Protein AF-A0A6L8INK4-F1 (afdb_monomer)

Mean predicted aligned error: 7.01 Å

Structure (mmCIF, N/CA/C/O backbone):
data_AF-A0A6L8INK4-F1
#
_entry.id   AF-A0A6L8INK4-F1
#
loop_
_atom_site.group_PDB
_atom_site.id
_atom_site.type_symbol
_atom_site.label_atom_id
_atom_site.label_alt_id
_atom_site.label_comp_id
_atom_site.label_asym_id
_atom_site.label_entity_id
_atom_site.label_seq_id
_atom_site.pdbx_PDB_ins_code
_atom_site.Cartn_x
_atom_site.Cartn_y
_atom_site.Cartn_z
_atom_site.occupancy
_atom_site.B_iso_or_equiv
_atom_site.auth_seq_id
_atom_site.auth_comp_id
_atom_site.auth_asym_id
_atom_site.auth_atom_id
_atom_site.pdbx_PDB_model_num
ATOM 1 N N . MET A 1 1 ? -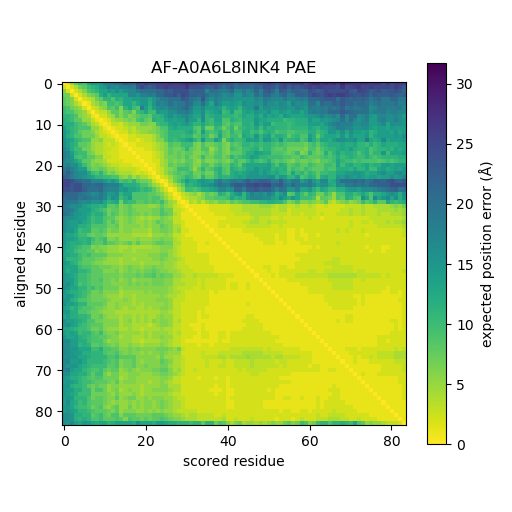18.448 -13.086 16.393 1.00 43.28 1 MET A N 1
ATOM 2 C CA . MET A 1 1 ? -17.747 -11.864 15.939 1.00 43.28 1 MET A CA 1
ATOM 3 C C . MET A 1 1 ? -16.213 -11.902 16.144 1.00 43.28 1 MET A C 1
ATOM 5 O O . MET A 1 1 ? -15.608 -10.849 16.239 1.00 43.28 1 MET A O 1
ATOM 9 N N . HIS A 1 2 ? -15.527 -13.062 16.118 1.00 44.25 2 HIS A N 1
ATOM 10 C CA . HIS A 1 2 ? -14.083 -13.125 16.461 1.00 44.25 2 HIS A CA 1
ATOM 11 C C . HIS A 1 2 ? -13.101 -13.377 15.300 1.00 44.25 2 HIS A C 1
ATOM 13 O O . HIS A 1 2 ? -11.912 -13.119 15.450 1.00 44.25 2 HIS A O 1
ATOM 19 N N . ARG A 1 3 ? -13.557 -13.810 14.114 1.00 45.62 3 ARG A N 1
ATOM 20 C CA . ARG A 1 3 ? -12.643 -14.131 12.991 1.00 45.62 3 ARG A CA 1
ATOM 21 C C . ARG A 1 3 ? -11.999 -12.915 12.323 1.00 45.62 3 ARG A C 1
ATOM 23 O O . ARG A 1 3 ? -10.962 -13.049 11.682 1.00 45.62 3 ARG A O 1
ATOM 30 N N . SER A 1 4 ? -12.613 -11.744 12.442 1.00 48.50 4 SER A N 1
ATOM 31 C CA . SER A 1 4 ? -12.151 -10.539 11.752 1.00 48.50 4 SER A CA 1
ATOM 32 C C . SER A 1 4 ? -11.124 -9.753 12.568 1.00 48.50 4 SER A C 1
ATOM 34 O O . SER A 1 4 ? -10.399 -8.960 11.991 1.00 48.50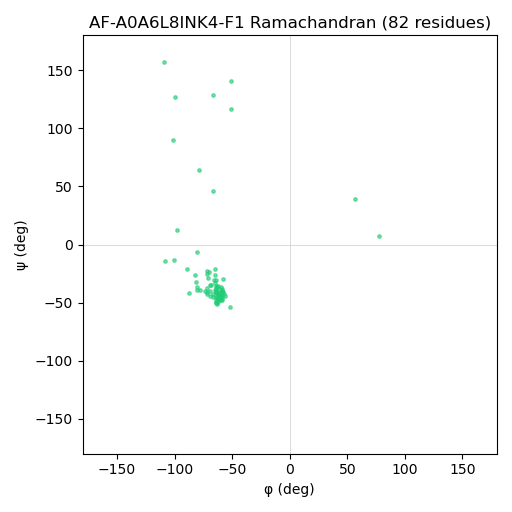 4 SER A O 1
ATOM 36 N N . ALA A 1 5 ? -11.061 -9.937 13.890 1.00 50.78 5 ALA A N 1
ATOM 37 C CA . ALA A 1 5 ? -10.098 -9.240 14.746 1.00 50.78 5 ALA A CA 1
ATOM 38 C C . ALA A 1 5 ? -8.760 -9.996 14.837 1.00 50.78 5 ALA A C 1
ATOM 40 O O . ALA A 1 5 ? -7.713 -9.375 14.705 1.00 50.78 5 ALA A O 1
ATOM 41 N N . GLY A 1 6 ? -8.790 -11.333 14.958 1.00 51.88 6 GLY A N 1
ATOM 42 C CA . GLY A 1 6 ? -7.569 -12.156 15.014 1.00 51.88 6 GLY A CA 1
ATOM 43 C C . GLY A 1 6 ? -6.715 -12.045 13.747 1.00 51.88 6 GLY A C 1
ATOM 44 O O . GLY A 1 6 ? -5.536 -11.724 13.823 1.00 51.88 6 GLY A O 1
ATOM 45 N N . ARG A 1 7 ? -7.351 -12.133 12.568 1.00 52.38 7 ARG A N 1
ATOM 46 C CA . ARG A 1 7 ? -6.664 -11.977 11.274 1.00 52.38 7 ARG A CA 1
ATOM 47 C C . ARG A 1 7 ? -6.081 -10.584 11.035 1.00 52.38 7 ARG A C 1
ATOM 49 O O . ARG A 1 7 ? -5.204 -10.451 10.199 1.00 52.38 7 ARG A O 1
ATOM 56 N N . ARG A 1 8 ? -6.563 -9.547 11.730 1.00 54.25 8 ARG A N 1
ATOM 57 C CA . ARG A 1 8 ? -6.055 -8.170 11.582 1.00 54.25 8 ARG A CA 1
ATOM 58 C C . ARG A 1 8 ? -4.771 -7.939 12.369 1.00 54.25 8 ARG A C 1
ATOM 60 O O . ARG A 1 8 ? -3.896 -7.230 11.887 1.00 54.25 8 ARG A O 1
ATOM 67 N N . ALA A 1 9 ? -4.657 -8.545 13.551 1.00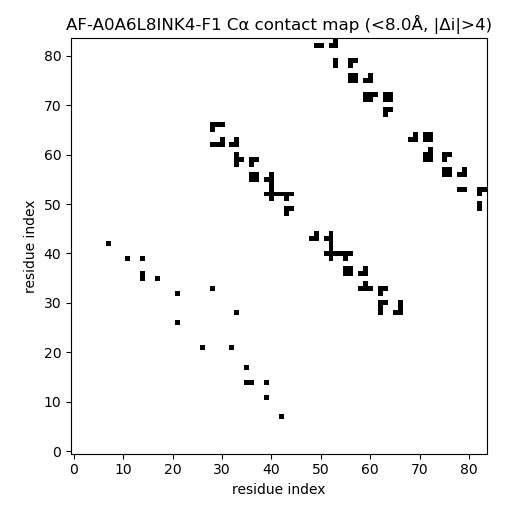 57.44 9 ALA A N 1
ATOM 68 C CA . ALA A 1 9 ? -3.454 -8.455 14.372 1.00 57.44 9 ALA A CA 1
ATOM 69 C C . ALA A 1 9 ? -2.291 -9.257 13.765 1.00 57.44 9 ALA A C 1
ATOM 71 O O . ALA A 1 9 ? -1.181 -8.741 13.692 1.00 57.44 9 ALA A O 1
ATOM 72 N N . GLU A 1 10 ? -2.561 -10.468 13.262 1.00 57.59 10 GLU A N 1
ATOM 73 C CA . GLU A 1 10 ? -1.562 -11.261 12.526 1.00 57.59 10 GLU A CA 1
ATOM 74 C C . GLU A 1 10 ? -1.128 -10.567 11.232 1.00 57.59 10 GLU A C 1
ATOM 76 O O . GLU A 1 10 ? 0.063 -10.493 10.948 1.00 57.59 10 GLU A O 1
ATOM 81 N N . ALA A 1 11 ? -2.073 -9.979 10.490 1.00 60.81 11 ALA A N 1
ATOM 82 C CA . ALA A 1 11 ? -1.748 -9.265 9.264 1.00 60.81 11 ALA A CA 1
ATOM 83 C C . ALA A 1 11 ? -0.810 -8.078 9.536 1.00 60.81 11 ALA A C 1
ATOM 85 O O . ALA A 1 11 ? 0.198 -7.945 8.855 1.00 60.81 11 ALA A O 1
ATOM 86 N N . LYS A 1 12 ? -1.060 -7.284 10.590 1.00 64.44 12 LYS A N 1
ATOM 87 C CA . LYS A 1 12 ? -0.180 -6.166 10.970 1.00 64.44 12 LYS A CA 1
ATOM 88 C C . LYS A 1 12 ? 1.273 -6.606 11.206 1.00 64.44 12 LYS A C 1
ATOM 90 O O . LYS A 1 12 ? 2.175 -5.951 10.701 1.00 64.44 12 LYS A O 1
ATOM 95 N N . GLY A 1 13 ? 1.490 -7.718 11.916 1.00 65.31 13 GLY A N 1
ATOM 96 C CA . GLY A 1 13 ? 2.836 -8.248 12.171 1.00 65.31 13 GLY A CA 1
ATOM 97 C C . GLY A 1 13 ? 3.555 -8.697 10.896 1.00 65.31 13 GLY A C 1
ATOM 98 O O . GLY A 1 13 ? 4.701 -8.320 10.676 1.00 65.31 13 GLY A O 1
ATOM 99 N N . CYS A 1 14 ? 2.861 -9.423 10.013 1.00 61.53 14 CYS A N 1
ATOM 100 C CA . CYS A 1 14 ? 3.419 -9.820 8.718 1.00 61.53 14 CYS A CA 1
ATOM 101 C C . CYS A 1 14 ? 3.723 -8.616 7.808 1.00 61.53 14 CYS A C 1
ATOM 103 O O . CYS A 1 14 ? 4.651 -8.677 7.005 1.00 61.53 14 CYS A O 1
ATOM 105 N N . TYR A 1 15 ? 2.963 -7.524 7.923 1.00 64.75 15 TYR A N 1
ATOM 106 C CA . TYR A 1 15 ? 3.169 -6.320 7.116 1.00 64.75 15 TYR A CA 1
ATOM 107 C C . TYR A 1 15 ? 4.337 -5.458 7.600 1.00 64.75 15 TYR A C 1
ATOM 109 O O . TYR A 1 15 ? 5.088 -4.969 6.761 1.00 64.75 15 TYR A O 1
ATOM 117 N N . ASP A 1 16 ? 4.531 -5.306 8.915 1.00 68.44 16 ASP A N 1
ATOM 118 C CA . ASP A 1 16 ? 5.703 -4.602 9.458 1.00 68.44 16 ASP A CA 1
ATOM 119 C C . ASP A 1 16 ? 7.002 -5.351 9.105 1.00 68.44 16 ASP A C 1
ATOM 121 O O . ASP A 1 16 ? 8.020 -4.730 8.796 1.00 68.44 16 ASP A O 1
ATOM 125 N N . GLU A 1 17 ? 6.970 -6.689 9.085 1.00 67.50 17 GLU A N 1
ATOM 126 C CA . GLU A 1 17 ? 8.083 -7.502 8.581 1.00 67.50 17 GLU A CA 1
ATOM 127 C C . GLU A 1 17 ? 8.296 -7.323 7.074 1.00 67.50 17 GLU A C 1
ATOM 129 O O . GLU A 1 17 ? 9.433 -7.124 6.655 1.00 67.50 17 GLU A O 1
ATOM 134 N N . ALA A 1 18 ? 7.233 -7.331 6.262 1.00 65.12 18 ALA A N 1
ATOM 135 C CA . ALA A 1 18 ? 7.344 -7.121 4.818 1.00 65.12 18 ALA A CA 1
ATOM 136 C C . ALA A 1 18 ? 7.925 -5.736 4.484 1.00 65.12 18 ALA A C 1
ATOM 138 O O . ALA A 1 18 ? 8.882 -5.653 3.722 1.00 65.12 18 ALA A O 1
ATOM 139 N N . LEU A 1 19 ? 7.426 -4.663 5.110 1.00 68.44 19 LEU A N 1
ATOM 140 C CA . LEU A 1 19 ? 7.948 -3.302 4.933 1.00 68.44 19 LEU A CA 1
ATOM 141 C C . LEU A 1 19 ? 9.401 -3.170 5.394 1.00 68.44 19 LEU A C 1
ATOM 143 O O . LEU A 1 19 ? 10.208 -2.550 4.706 1.00 68.44 19 LEU A O 1
ATOM 147 N N . ASN A 1 20 ? 9.765 -3.783 6.524 1.00 74.25 20 ASN A N 1
ATOM 148 C CA . ASN A 1 20 ? 11.160 -3.800 6.959 1.00 74.25 20 ASN A CA 1
ATOM 149 C C . ASN A 1 20 ? 12.053 -4.567 5.981 1.00 74.25 20 ASN A C 1
ATOM 151 O O . ASN A 1 20 ? 13.152 -4.101 5.697 1.00 74.25 20 ASN A O 1
ATOM 155 N N . LEU A 1 21 ? 11.593 -5.694 5.430 1.00 64.94 21 LEU A N 1
ATOM 156 C CA . LEU A 1 21 ? 12.332 -6.430 4.403 1.00 64.94 21 LEU A CA 1
ATOM 157 C C . LEU A 1 21 ? 12.512 -5.573 3.142 1.00 64.94 21 LEU A C 1
ATOM 159 O O . LEU A 1 21 ? 13.642 -5.431 2.679 1.00 64.94 21 LEU A O 1
ATOM 163 N N . TYR A 1 22 ? 11.449 -4.914 2.671 1.00 66.81 22 TYR A N 1
ATOM 164 C CA . TYR A 1 22 ? 11.483 -4.020 1.509 1.00 66.81 22 TYR A CA 1
ATOM 165 C C . TYR A 1 22 ? 12.352 -2.773 1.702 1.00 66.81 22 TYR A C 1
ATOM 167 O O . TYR A 1 22 ? 12.964 -2.314 0.747 1.00 66.81 22 TYR A O 1
ATOM 175 N N . HIS A 1 23 ? 12.433 -2.221 2.914 1.00 63.81 23 HIS A N 1
ATOM 176 C CA . HIS A 1 23 ? 13.314 -1.086 3.210 1.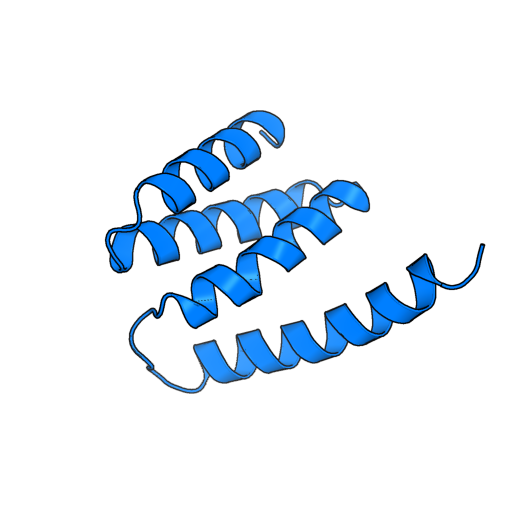00 63.81 23 HIS A CA 1
ATOM 177 C C . HIS A 1 23 ? 14.763 -1.504 3.497 1.00 63.81 23 HIS A C 1
ATOM 179 O O . HIS A 1 23 ? 15.679 -0.700 3.317 1.00 63.81 23 HIS A O 1
ATOM 185 N N . SER A 1 24 ? 14.984 -2.731 3.978 1.00 65.56 24 SER A N 1
ATOM 186 C CA . SER A 1 24 ? 16.315 -3.235 4.345 1.00 65.56 24 SER A CA 1
ATOM 187 C C . SER A 1 24 ? 17.123 -3.726 3.148 1.00 65.56 24 SER A C 1
ATOM 189 O O . SER A 1 24 ? 18.346 -3.573 3.125 1.00 65.56 24 SER A O 1
ATOM 191 N N . GLU A 1 25 ? 16.454 -4.272 2.137 1.00 55.34 25 GLU A N 1
ATOM 192 C CA . GLU A 1 25 ? 17.075 -4.602 0.869 1.00 55.34 25 GLU A CA 1
ATOM 193 C C . GLU A 1 25 ? 16.746 -3.488 -0.112 1.00 55.34 25 GLU A C 1
ATOM 195 O O . GLU A 1 25 ? 15.585 -3.168 -0.324 1.00 55.34 25 GLU A O 1
ATOM 200 N N . ALA A 1 26 ? 17.757 -2.910 -0.758 1.00 53.53 26 ALA A N 1
ATOM 201 C CA . ALA A 1 26 ? 17.593 -2.045 -1.925 1.00 53.53 26 ALA A CA 1
ATOM 202 C C . ALA A 1 26 ? 17.059 -2.843 -3.140 1.00 53.53 26 ALA A C 1
ATOM 204 O O . ALA A 1 26 ? 17.606 -2.776 -4.242 1.00 53.53 26 ALA A O 1
ATOM 205 N N . ALA A 1 27 ? 16.039 -3.672 -2.919 1.00 57.12 27 ALA A N 1
ATOM 206 C CA . ALA A 1 27 ? 15.314 -4.399 -3.928 1.00 57.12 27 ALA A CA 1
ATOM 207 C C . ALA A 1 27 ? 14.576 -3.363 -4.768 1.00 57.12 27 ALA A C 1
ATOM 209 O O . ALA A 1 27 ? 13.903 -2.473 -4.246 1.00 57.12 27 ALA A O 1
ATOM 210 N N . ALA A 1 28 ? 14.752 -3.452 -6.083 1.00 65.81 28 ALA A N 1
ATOM 211 C CA . ALA A 1 28 ? 14.009 -2.613 -7.004 1.00 65.81 28 ALA A CA 1
ATOM 212 C C . ALA A 1 28 ? 12.510 -2.705 -6.666 1.00 65.81 28 ALA A C 1
ATOM 214 O O . ALA A 1 28 ? 12.048 -3.799 -6.337 1.00 65.81 28 ALA A O 1
ATOM 215 N N . PRO A 1 29 ? 11.754 -1.599 -6.734 1.00 67.25 29 PRO A N 1
ATOM 216 C CA . PRO A 1 29 ? 10.313 -1.634 -6.517 1.00 67.25 29 PRO A CA 1
ATOM 217 C C . PRO A 1 29 ? 9.689 -2.723 -7.395 1.00 67.25 29 PRO A C 1
ATOM 219 O O . PRO A 1 29 ? 9.800 -2.691 -8.621 1.00 67.25 29 PRO A O 1
ATOM 222 N N . THR A 1 30 ? 9.093 -3.729 -6.752 1.00 80.69 30 THR A N 1
ATOM 223 C CA . THR A 1 30 ? 8.456 -4.864 -7.420 1.00 80.69 30 THR A CA 1
ATOM 224 C C . THR A 1 30 ? 6.946 -4.786 -7.277 1.00 80.69 30 THR A C 1
ATOM 226 O O . THR A 1 30 ? 6.402 -4.206 -6.334 1.00 80.69 30 THR A O 1
ATOM 229 N N . LEU A 1 31 ? 6.252 -5.444 -8.204 1.00 83.19 31 LEU A N 1
ATOM 230 C CA . LEU A 1 31 ? 4.809 -5.635 -8.120 1.00 83.19 31 LEU A CA 1
ATOM 231 C C . LEU A 1 31 ? 4.401 -6.359 -6.822 1.00 83.19 31 LEU A C 1
ATOM 233 O O . LEU A 1 31 ? 3.327 -6.100 -6.287 1.00 83.19 31 LEU A O 1
ATOM 237 N N . ASP A 1 32 ? 5.267 -7.217 -6.277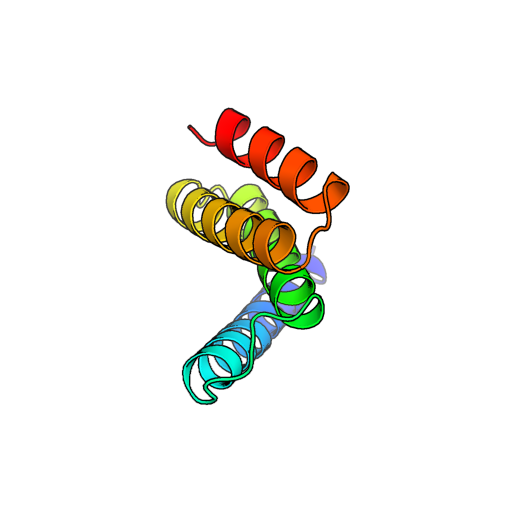 1.00 82.38 32 ASP A N 1
ATOM 238 C CA . ASP A 1 32 ? 5.025 -7.901 -5.004 1.00 82.38 32 ASP A CA 1
ATOM 239 C C . ASP A 1 32 ? 4.965 -6.919 -3.828 1.00 82.38 32 ASP A C 1
ATOM 241 O O . ASP A 1 32 ? 4.091 -7.052 -2.972 1.00 82.38 32 ASP A O 1
ATOM 245 N N . VAL A 1 33 ? 5.824 -5.891 -3.825 1.00 80.50 33 VAL A N 1
ATOM 246 C CA . VAL A 1 33 ? 5.791 -4.818 -2.816 1.00 80.50 33 VAL A CA 1
ATOM 247 C C . VAL A 1 33 ? 4.475 -4.045 -2.921 1.00 80.50 33 VAL A C 1
ATOM 249 O O . VAL A 1 33 ? 3.769 -3.880 -1.926 1.00 80.50 33 VAL A O 1
ATOM 252 N N . ALA A 1 34 ? 4.080 -3.643 -4.134 1.00 86.06 34 ALA A N 1
ATOM 253 C CA . ALA A 1 34 ? 2.820 -2.928 -4.361 1.00 86.06 34 ALA A CA 1
ATOM 254 C C . ALA A 1 34 ? 1.600 -3.748 -3.891 1.00 86.06 34 ALA A C 1
ATOM 256 O O . ALA A 1 34 ? 0.681 -3.231 -3.243 1.00 86.06 34 ALA A O 1
ATOM 257 N N . ASN A 1 35 ? 1.622 -5.054 -4.162 1.00 85.50 35 ASN A N 1
ATOM 258 C CA . ASN A 1 35 ? 0.586 -5.995 -3.751 1.00 85.50 35 ASN A CA 1
ATOM 259 C C . ASN A 1 35 ? 0.567 -6.259 -2.238 1.00 85.50 35 ASN A C 1
ATOM 261 O O . ASN A 1 35 ? -0.486 -6.626 -1.716 1.00 85.50 35 ASN A O 1
ATOM 265 N N . ALA A 1 36 ? 1.681 -6.061 -1.530 1.00 84.06 36 ALA A N 1
ATOM 266 C CA . ALA A 1 36 ? 1.749 -6.153 -0.073 1.00 84.06 36 ALA A CA 1
ATOM 267 C C . ALA A 1 36 ? 1.244 -4.874 0.621 1.00 84.06 36 ALA A C 1
ATOM 269 O O . ALA A 1 36 ? 0.520 -4.959 1.615 1.00 84.06 36 ALA A O 1
ATOM 270 N N . VAL A 1 37 ? 1.550 -3.694 0.071 1.00 87.38 37 VAL A N 1
ATOM 271 C CA . VAL A 1 37 ? 1.128 -2.391 0.624 1.00 87.38 37 VAL A CA 1
ATOM 272 C C . VAL A 1 37 ? -0.378 -2.154 0.435 1.00 87.38 37 VAL A C 1
ATOM 274 O O . VAL A 1 37 ? -1.074 -1.708 1.352 1.00 87.38 37 VAL A O 1
ATOM 277 N N . ARG A 1 38 ? -0.930 -2.522 -0.727 1.00 91.81 38 ARG A N 1
ATOM 278 C CA . ARG A 1 38 ? -2.352 -2.334 -1.070 1.00 91.81 38 ARG A CA 1
ATOM 279 C C . ARG A 1 38 ? -3.357 -2.873 -0.025 1.00 91.81 38 ARG A C 1
ATOM 281 O O . ARG A 1 38 ? -4.236 -2.116 0.395 1.00 91.81 38 ARG A O 1
ATOM 288 N N . PRO A 1 39 ? -3.306 -4.144 0.423 1.00 88.69 39 PRO A N 1
ATOM 289 C CA . PRO A 1 39 ? -4.248 -4.661 1.418 1.00 88.69 39 PRO A CA 1
ATOM 290 C C . PRO A 1 39 ? -4.110 -3.984 2.788 1.00 88.69 39 PRO A C 1
ATOM 292 O O . PRO A 1 39 ? -5.101 -3.900 3.518 1.00 88.69 39 PRO A O 1
ATOM 295 N N . MET A 1 40 ? -2.929 -3.462 3.133 1.00 85.38 40 MET A N 1
ATOM 296 C CA . MET A 1 40 ? -2.735 -2.676 4.352 1.00 85.38 40 MET A CA 1
ATOM 297 C C . MET A 1 40 ? -3.457 -1.330 4.248 1.00 85.38 40 MET A C 1
ATOM 299 O O . MET A 1 40 ? -4.187 -0.955 5.163 1.00 85.38 40 MET A O 1
ATOM 303 N N . ALA A 1 41 ? -3.348 -0.651 3.105 1.00 91.38 41 ALA A N 1
ATOM 304 C CA . ALA A 1 41 ? -4.056 0.600 2.849 1.00 91.38 41 ALA A CA 1
ATOM 305 C C . ALA A 1 41 ? -5.587 0.431 2.962 1.00 91.38 41 ALA A C 1
ATOM 307 O O . ALA A 1 41 ? -6.274 1.254 3.576 1.00 91.38 41 ALA A O 1
ATOM 308 N N . ILE A 1 42 ? -6.121 -0.688 2.454 1.00 92.25 42 ILE A N 1
ATOM 309 C CA . ILE A 1 42 ? -7.533 -1.075 2.620 1.00 92.25 42 ILE A CA 1
ATOM 310 C C . ILE A 1 42 ? -7.867 -1.294 4.099 1.00 92.25 42 ILE A C 1
ATOM 312 O O . ILE A 1 42 ? -8.847 -0.743 4.597 1.00 92.25 42 ILE A O 1
ATOM 316 N N . LEU A 1 43 ? -7.051 -2.070 4.820 1.00 88.12 43 LEU A N 1
ATOM 317 C CA . LEU A 1 43 ? -7.285 -2.358 6.234 1.00 88.12 43 LEU A CA 1
ATOM 318 C C . LEU A 1 43 ? -7.312 -1.078 7.079 1.00 88.12 43 LEU A C 1
ATOM 320 O O . LEU A 1 43 ? -8.197 -0.921 7.919 1.00 88.12 43 LEU A O 1
ATOM 324 N N . LYS A 1 44 ? -6.375 -0.158 6.847 1.00 88.25 44 LYS A N 1
ATOM 325 C CA . LYS A 1 44 ? -6.322 1.140 7.527 1.00 88.25 44 LYS A CA 1
ATOM 326 C C . LYS A 1 44 ? -7.559 1.981 7.235 1.00 88.25 44 LYS A C 1
ATOM 328 O O . LYS A 1 44 ? -8.151 2.544 8.157 1.00 88.25 44 LYS A O 1
ATOM 333 N N . ALA A 1 45 ? -8.019 1.994 5.985 1.00 90.62 45 ALA A N 1
ATOM 334 C CA . ALA A 1 45 ? -9.251 2.682 5.621 1.00 90.62 45 ALA A CA 1
ATOM 335 C C . ALA A 1 45 ? -10.486 2.069 6.312 1.00 90.62 45 ALA A C 1
ATOM 337 O O . ALA A 1 45 ? -11.329 2.813 6.815 1.00 90.62 45 ALA A O 1
ATOM 338 N N . ASP A 1 46 ? -10.572 0.737 6.390 1.00 89.81 46 ASP A N 1
ATOM 339 C CA . ASP A 1 46 ? -11.654 0.009 7.071 1.00 89.81 46 ASP A CA 1
ATOM 340 C C . ASP A 1 46 ? -11.673 0.244 8.589 1.00 89.81 46 ASP A C 1
ATOM 342 O O . ASP A 1 46 ? -12.734 0.206 9.215 1.00 89.81 46 ASP A O 1
ATOM 346 N N . LEU A 1 47 ? -10.505 0.477 9.191 1.00 88.25 47 LEU A N 1
ATOM 347 C CA . LEU A 1 47 ? -10.361 0.826 10.606 1.00 88.25 47 LEU A CA 1
ATOM 348 C C . LEU A 1 47 ? -10.643 2.313 10.886 1.00 88.25 47 LEU A C 1
ATOM 350 O O . LEU A 1 47 ? -10.694 2.713 12.047 1.00 88.25 47 LEU A O 1
ATOM 354 N N . GLY A 1 48 ? -10.856 3.128 9.848 1.00 90.12 48 GLY A N 1
ATOM 355 C CA . GLY A 1 48 ? -11.048 4.575 9.972 1.00 90.12 48 GLY A CA 1
ATOM 356 C C . GLY A 1 48 ? -9.748 5.357 10.189 1.00 90.12 48 GLY A C 1
ATOM 357 O O . GLY A 1 48 ? -9.792 6.569 10.401 1.00 90.12 48 GLY A O 1
ATOM 358 N N . GLU A 1 49 ? -8.593 4.697 10.088 1.00 91.12 49 GLU A N 1
ATOM 359 C CA . GLU A 1 49 ? -7.249 5.267 10.231 1.00 91.12 49 GLU A CA 1
ATOM 360 C C . GLU A 1 49 ? -6.858 6.002 8.933 1.00 91.12 49 GLU A C 1
ATOM 362 O O . GLU A 1 49 ? -5.958 5.608 8.194 1.00 91.12 49 GLU A O 1
ATOM 367 N N . ARG A 1 50 ? -7.600 7.072 8.617 1.00 92.62 50 ARG A N 1
ATOM 368 C CA . ARG A 1 50 ? -7.585 7.758 7.312 1.00 92.62 50 ARG A CA 1
ATOM 369 C C . ARG A 1 50 ? -6.202 8.261 6.890 1.00 92.62 50 ARG A C 1
ATOM 371 O O . ARG A 1 50 ? -5.847 8.119 5.727 1.00 92.62 50 ARG A O 1
ATOM 378 N N . GLN A 1 51 ? -5.438 8.838 7.815 1.00 93.19 51 GLN A N 1
ATOM 379 C CA . GLN A 1 51 ? -4.108 9.397 7.532 1.00 93.19 51 GLN A CA 1
ATOM 380 C C . GLN A 1 51 ? -3.099 8.302 7.164 1.00 93.19 51 GLN A C 1
ATOM 382 O O . GLN A 1 51 ? -2.356 8.448 6.200 1.00 93.19 51 GLN A O 1
ATOM 387 N N . GLU A 1 52 ? -3.118 7.185 7.891 1.00 89.50 52 GLU A N 1
ATOM 388 C CA . GLU A 1 52 ? -2.253 6.034 7.614 1.00 89.50 52 GLU A CA 1
ATOM 389 C C . GLU A 1 52 ? -2.659 5.345 6.308 1.00 89.50 52 GLU A C 1
ATOM 391 O O . GLU A 1 52 ? -1.806 4.983 5.504 1.00 89.50 52 GLU A O 1
ATOM 396 N N . ALA A 1 53 ? -3.966 5.228 6.052 1.00 93.94 53 ALA A N 1
ATOM 397 C CA . ALA A 1 53 ? -4.476 4.715 4.787 1.00 93.94 53 ALA A CA 1
ATOM 398 C C . ALA A 1 53 ? -4.030 5.576 3.597 1.00 93.94 53 ALA A C 1
ATOM 400 O O . ALA A 1 53 ? -3.628 5.033 2.573 1.00 93.94 53 ALA A O 1
ATOM 401 N N . LEU A 1 54 ? -4.085 6.906 3.732 1.00 95.19 54 LEU A N 1
ATOM 402 C CA . LEU A 1 54 ? -3.664 7.839 2.689 1.00 95.19 54 LEU A CA 1
ATOM 403 C C . LEU A 1 54 ? -2.178 7.667 2.349 1.00 95.19 54 LEU A C 1
ATOM 405 O O . LEU A 1 54 ? -1.845 7.554 1.173 1.00 95.19 54 LEU A O 1
ATOM 409 N N . ALA A 1 55 ? -1.312 7.589 3.363 1.00 93.00 55 ALA A N 1
ATOM 410 C CA . ALA A 1 55 ? 0.123 7.386 3.163 1.00 93.00 55 ALA A CA 1
ATOM 411 C C . ALA A 1 55 ? 0.419 6.073 2.416 1.00 93.00 55 ALA A C 1
ATOM 413 O O . ALA A 1 55 ? 1.168 6.065 1.444 1.00 93.00 55 ALA A O 1
ATOM 414 N N . LEU A 1 56 ? -0.237 4.978 2.807 1.00 92.88 56 LEU A N 1
ATOM 415 C CA . LEU A 1 56 ? -0.054 3.677 2.158 1.00 92.88 56 LEU A CA 1
ATOM 416 C C . LEU A 1 56 ? -0.598 3.646 0.725 1.00 92.88 56 LEU A C 1
ATOM 418 O O . LEU A 1 56 ? -0.024 2.987 -0.137 1.00 92.88 56 LEU A O 1
ATOM 422 N N . TRP A 1 57 ? -1.700 4.346 0.441 1.00 95.69 57 TRP A N 1
ATOM 423 C CA . TRP A 1 57 ? -2.202 4.452 -0.930 1.00 95.69 57 TRP A CA 1
ATOM 424 C C . TRP A 1 57 ? -1.285 5.295 -1.821 1.00 95.69 57 TRP A C 1
ATOM 426 O O . TRP A 1 57 ? -1.116 4.952 -2.988 1.00 95.69 57 TRP A O 1
ATOM 436 N N . GLN A 1 58 ? -0.653 6.343 -1.286 1.00 95.12 58 GLN A N 1
ATOM 437 C CA . GLN A 1 58 ? 0.373 7.111 -2.002 1.00 95.12 58 GLN A CA 1
ATOM 438 C C . GLN A 1 58 ? 1.598 6.247 -2.323 1.00 95.12 58 GLN A C 1
ATOM 440 O O . GLN A 1 58 ? 2.047 6.230 -3.466 1.00 95.12 58 GLN A O 1
ATOM 445 N N . GLU A 1 59 ? 2.072 5.459 -1.360 1.00 91.81 59 GLU A N 1
ATOM 446 C CA . GLU A 1 59 ? 3.177 4.518 -1.568 1.00 91.81 59 GLU A CA 1
ATOM 447 C C . GLU A 1 59 ? 2.824 3.441 -2.609 1.00 91.81 59 GLU A C 1
ATOM 449 O O . GLU A 1 59 ? 3.567 3.221 -3.565 1.00 91.81 59 GLU A O 1
AT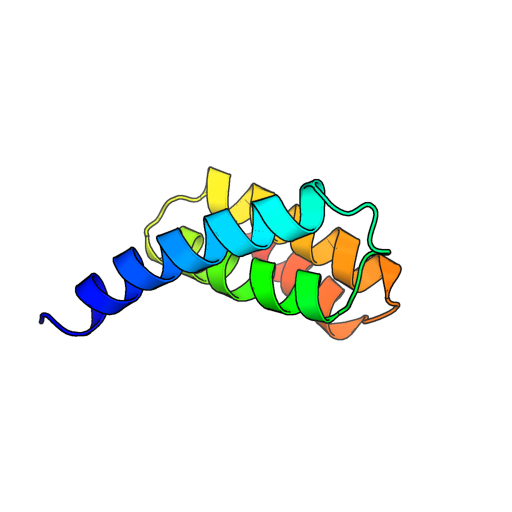OM 454 N N . ALA A 1 60 ? 1.646 2.815 -2.498 1.00 93.06 60 ALA A N 1
ATOM 455 C CA . ALA A 1 60 ? 1.178 1.832 -3.476 1.00 93.06 60 ALA A CA 1
ATOM 456 C C . ALA A 1 60 ? 1.104 2.426 -4.891 1.00 93.06 60 ALA A C 1
ATOM 458 O O . ALA A 1 60 ? 1.505 1.773 -5.854 1.00 93.06 60 ALA A O 1
ATOM 459 N N . ARG A 1 61 ? 0.634 3.673 -5.022 1.00 95.81 61 ARG A N 1
ATOM 460 C CA . ARG A 1 61 ? 0.588 4.396 -6.297 1.00 95.81 61 ARG A CA 1
ATOM 461 C C . ARG A 1 61 ? 1.976 4.533 -6.923 1.00 95.81 61 ARG A C 1
ATOM 463 O O . ARG A 1 61 ? 2.131 4.265 -8.112 1.00 95.81 61 ARG A O 1
ATOM 470 N N . GLU A 1 62 ? 2.971 4.952 -6.144 1.00 92.69 62 GLU A N 1
ATOM 471 C CA . GLU A 1 62 ? 4.354 5.112 -6.611 1.00 92.69 62 GLU A CA 1
ATOM 472 C C . GLU A 1 62 ? 4.970 3.775 -7.038 1.00 92.69 62 GLU A C 1
ATOM 474 O O . GLU A 1 62 ? 5.628 3.690 -8.080 1.00 92.69 62 GLU A O 1
ATOM 479 N N . LEU A 1 63 ? 4.697 2.709 -6.283 1.00 90.38 63 LEU A N 1
ATOM 480 C CA . LEU A 1 63 ? 5.154 1.363 -6.612 1.00 90.38 63 LEU A CA 1
ATOM 481 C C . LEU A 1 63 ? 4.540 0.867 -7.927 1.00 90.38 63 LEU A C 1
ATOM 483 O O . LEU A 1 63 ? 5.285 0.459 -8.818 1.00 90.38 63 LEU A O 1
ATOM 487 N N . TYR A 1 64 ? 3.215 0.963 -8.095 1.00 93.88 64 TYR A N 1
ATOM 488 C CA . TYR A 1 64 ? 2.542 0.574 -9.342 1.00 93.88 64 TYR A CA 1
ATOM 489 C C . TYR A 1 64 ? 3.003 1.406 -10.541 1.00 93.88 64 TYR A C 1
ATOM 491 O O . TYR A 1 64 ? 3.193 0.851 -11.621 1.00 93.88 64 TYR A O 1
ATOM 499 N N . ALA A 1 65 ? 3.240 2.707 -10.353 1.00 94.00 65 ALA A N 1
ATOM 500 C CA . ALA A 1 65 ? 3.773 3.567 -11.404 1.00 94.00 65 ALA A CA 1
ATOM 501 C C . ALA A 1 65 ? 5.192 3.150 -11.820 1.00 94.00 65 ALA A C 1
ATOM 503 O O . ALA A 1 65 ? 5.523 3.186 -13.003 1.00 94.00 65 ALA A O 1
ATOM 504 N N . THR A 1 66 ? 6.023 2.714 -10.870 1.00 91.38 66 THR A N 1
ATOM 505 C CA . THR A 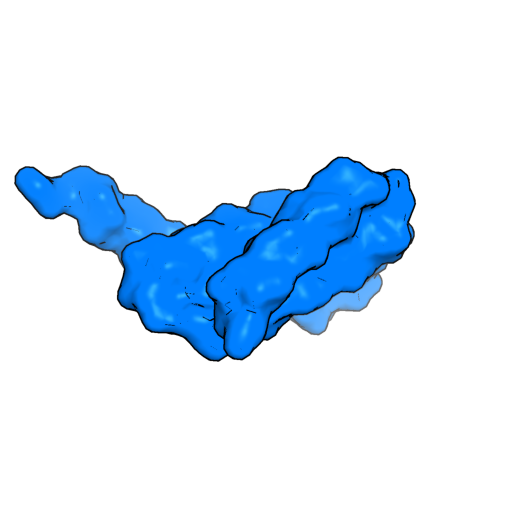1 66 ? 7.400 2.297 -11.169 1.00 91.38 66 THR A CA 1
ATOM 506 C C . THR A 1 66 ? 7.466 0.978 -11.943 1.00 91.38 66 THR A C 1
ATOM 508 O O . THR A 1 66 ? 8.393 0.776 -12.726 1.00 91.38 66 THR A O 1
ATOM 511 N N . VAL A 1 67 ? 6.477 0.096 -11.766 1.00 91.69 67 VAL A N 1
ATOM 512 C CA . VAL A 1 67 ? 6.356 -1.166 -12.519 1.00 91.69 67 VAL A CA 1
ATOM 513 C C . VAL A 1 67 ? 5.383 -1.092 -13.707 1.00 91.69 67 VAL A C 1
ATOM 515 O O . VAL A 1 67 ? 5.044 -2.130 -14.268 1.00 91.69 67 VAL A O 1
ATOM 518 N N . ASP A 1 68 ? 4.960 0.115 -14.100 1.00 94.12 68 ASP A N 1
ATOM 519 C CA . ASP A 1 68 ? 4.079 0.394 -15.250 1.00 94.12 68 ASP A CA 1
ATOM 520 C C . ASP A 1 68 ? 2.718 -0.336 -15.212 1.00 94.12 68 ASP A C 1
ATOM 522 O O . ASP A 1 68 ? 2.202 -0.811 -16.223 1.00 94.12 68 ASP A O 1
ATOM 526 N N . ILE A 1 69 ? 2.119 -0.441 -14.021 1.00 96.00 69 ILE A N 1
ATOM 527 C CA . ILE A 1 69 ? 0.792 -1.045 -13.822 1.00 96.00 69 ILE A CA 1
ATOM 528 C C . ILE A 1 69 ? -0.254 0.060 -13.656 1.00 96.00 69 ILE A C 1
ATOM 530 O O . ILE A 1 69 ? -0.543 0.516 -12.546 1.00 96.00 69 ILE A O 1
ATOM 534 N N . ALA A 1 70 ? -0.834 0.489 -14.777 1.00 95.00 70 ALA A N 1
ATOM 535 C CA . ALA A 1 70 ? -1.805 1.581 -14.827 1.00 95.00 70 ALA A CA 1
ATOM 536 C C . ALA A 1 70 ? -3.047 1.317 -13.959 1.00 95.00 70 ALA A C 1
ATOM 538 O O . ALA A 1 70 ? -3.496 2.209 -13.240 1.00 95.00 70 ALA A O 1
ATOM 539 N N . GLU A 1 71 ? -3.562 0.086 -13.942 1.00 95.50 71 GLU A N 1
ATOM 540 C CA . GLU A 1 71 ? -4.751 -0.269 -13.162 1.00 95.50 71 GLU A CA 1
ATOM 541 C C . GLU A 1 71 ? -4.531 -0.082 -11.653 1.00 95.50 71 GLU A C 1
ATOM 543 O O . GLU A 1 71 ? -5.441 0.328 -10.928 1.00 95.50 71 GLU A O 1
ATOM 548 N N . GLY A 1 72 ? -3.314 -0.362 -11.179 1.00 94.38 72 GLY A N 1
ATOM 549 C CA . GLY A 1 72 ? -2.929 -0.180 -9.782 1.00 94.38 72 GLY A CA 1
ATOM 550 C C . GLY A 1 72 ? -2.794 1.296 -9.408 1.00 94.38 72 GLY A C 1
ATOM 551 O O . GLY A 1 72 ? -3.225 1.698 -8.325 1.00 94.38 72 GLY A O 1
ATOM 552 N N . VAL A 1 73 ? -2.271 2.118 -10.324 1.00 97.25 73 VAL A N 1
ATOM 553 C CA . VAL A 1 73 ? -2.205 3.579 -10.162 1.00 97.25 73 VAL A CA 1
ATOM 554 C C . VAL A 1 73 ? -3.611 4.179 -10.095 1.00 97.25 73 VAL A C 1
ATOM 556 O O . VAL A 1 73 ? -3.912 4.911 -9.157 1.00 97.25 73 VAL A O 1
ATOM 559 N N . GLU A 1 74 ? -4.497 3.821 -11.028 1.00 97.94 74 GLU A N 1
ATOM 560 C CA . GLU A 1 74 ? -5.880 4.316 -11.068 1.00 97.94 74 GLU A CA 1
ATOM 561 C C . GLU A 1 74 ? -6.699 3.890 -9.846 1.00 97.94 74 GLU A C 1
ATOM 563 O O . GLU A 1 74 ? -7.572 4.618 -9.362 1.00 97.94 74 GLU A O 1
ATOM 568 N N . GLU A 1 75 ? -6.471 2.680 -9.339 1.00 97.56 75 GLU A N 1
ATOM 569 C CA . GLU A 1 75 ? -7.063 2.277 -8.074 1.00 97.56 75 GLU A CA 1
ATOM 570 C C . GLU A 1 75 ? -6.557 3.142 -6.923 1.00 97.56 75 GLU A C 1
ATOM 572 O O . GLU A 1 75 ? -7.377 3.677 -6.173 1.00 97.56 75 GLU A O 1
ATOM 577 N N . ALA A 1 76 ? -5.240 3.291 -6.788 1.00 96.56 76 ALA A N 1
ATOM 578 C CA . ALA A 1 76 ? -4.655 4.069 -5.710 1.00 96.56 76 ALA A CA 1
ATOM 579 C C . ALA A 1 76 ? -5.132 5.530 -5.739 1.00 96.56 76 ALA A C 1
ATOM 581 O O . ALA A 1 76 ? -5.525 6.054 -4.697 1.00 96.56 76 ALA A O 1
ATOM 582 N N . ASP A 1 77 ? -5.217 6.144 -6.921 1.00 98.12 77 ASP A N 1
ATOM 583 C CA . ASP A 1 77 ? -5.739 7.502 -7.107 1.00 98.12 77 ASP A CA 1
ATOM 584 C C . ASP A 1 77 ? -7.181 7.647 -6.606 1.00 98.12 77 ASP A C 1
ATOM 586 O O . ASP A 1 77 ? -7.474 8.542 -5.811 1.00 98.12 77 ASP A O 1
ATOM 590 N N . ARG A 1 78 ? -8.074 6.707 -6.945 1.00 98.00 78 ARG A N 1
ATOM 591 C CA . ARG A 1 78 ? -9.460 6.723 -6.439 1.00 98.00 78 ARG A CA 1
ATOM 592 C C . ARG A 1 78 ? -9.533 6.646 -4.916 1.00 98.00 78 ARG A C 1
ATOM 594 O O . ARG A 1 78 ? -10.412 7.251 -4.299 1.00 98.00 78 ARG A O 1
ATOM 601 N N . TRP A 1 79 ? -8.645 5.877 -4.291 1.00 97.25 79 TRP A N 1
ATOM 602 C CA . TRP A 1 79 ? -8.596 5.791 -2.833 1.00 97.25 79 TRP A CA 1
ATOM 603 C C . TRP A 1 79 ? -8.007 7.045 -2.191 1.00 97.25 79 TRP A C 1
ATOM 605 O O . TRP A 1 79 ? -8.547 7.492 -1.179 1.00 97.25 79 TRP A O 1
ATOM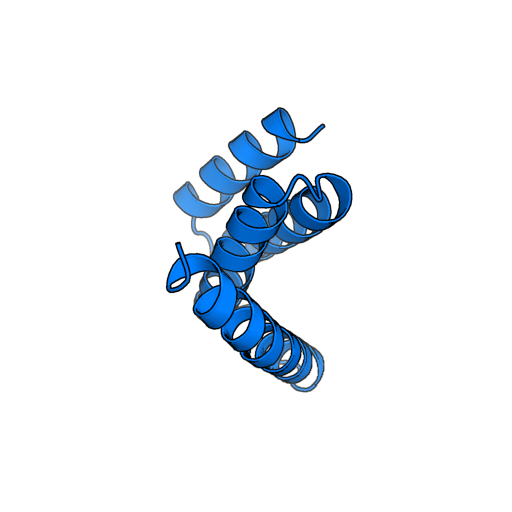 615 N N . ILE A 1 80 ? -6.965 7.634 -2.779 1.00 97.06 80 ILE A N 1
ATOM 616 C CA . ILE A 1 80 ? -6.368 8.902 -2.336 1.00 97.06 80 ILE A CA 1
ATOM 617 C C . ILE A 1 80 ? -7.411 10.021 -2.377 1.00 97.06 80 ILE A C 1
ATOM 619 O O . ILE A 1 80 ? -7.595 10.717 -1.378 1.00 97.06 80 ILE A O 1
ATOM 623 N N . GLU A 1 81 ? -8.158 10.142 -3.476 1.00 97.06 81 GLU A N 1
ATOM 624 C CA . GLU A 1 81 ? -9.250 11.114 -3.617 1.00 97.06 81 GLU A CA 1
ATOM 625 C C . GLU A 1 81 ? -10.339 10.924 -2.556 1.00 97.06 81 GLU A C 1
ATOM 627 O O . GLU A 1 81 ? -10.872 11.892 -2.023 1.00 97.06 81 GLU A O 1
ATOM 632 N N . ARG A 1 82 ? -10.661 9.673 -2.208 1.00 95.38 82 ARG A N 1
ATOM 633 C CA . ARG A 1 82 ? -11.671 9.353 -1.187 1.00 95.38 82 ARG A CA 1
ATOM 634 C C . ARG A 1 82 ? -11.210 9.657 0.243 1.00 95.38 82 ARG A C 1
ATOM 636 O O . ARG A 1 82 ? -12.048 9.791 1.139 1.00 95.38 82 ARG A O 1
ATOM 643 N N . LEU A 1 83 ? -9.900 9.653 0.484 1.00 92.88 83 LEU A N 1
ATOM 644 C CA . LEU A 1 83 ? -9.289 9.806 1.808 1.00 92.88 83 LEU A CA 1
ATOM 645 C C . LEU A 1 83 ? -8.763 11.223 2.074 1.00 92.88 83 LEU A C 1
ATOM 647 O O . LEU A 1 83 ? -8.473 11.526 3.233 1.00 92.88 83 LEU A O 1
ATOM 651 N N . THR A 1 84 ? -8.665 12.061 1.041 1.00 89.12 84 THR A N 1
ATOM 652 C CA . THR A 1 84 ? -8.359 13.498 1.140 1.00 89.12 84 THR A CA 1
ATOM 653 C C . THR A 1 84 ? -9.602 14.279 1.566 1.00 89.12 84 THR A C 1
ATOM 655 O O . THR A 1 84 ? -9.461 15.185 2.417 1.00 89.12 84 THR A O 1
#

pLDDT: mean 80.68, std 16.47, range [43.28, 98.12]

Secondary structure (DSSP, 8-state):
--HHHHHHHHHHHHHHHHHHHHHHS-PPP-HHHHHHHHHHHHHHHHTT-HHHHHHHHHHHHHHHHHTT-HHHHHHHHHHHHHH-

Radius of gyration: 13.02 Å; Cα contacts (8 Å, |Δi|>4): 76; chains: 1; bounding box: 35×28×32 Å

Nearest PDB structures (foldseek):
  6ejn-assembly1_B  TM=8.134E-01  e=1.620E-01  Mus musculus
  3ceq-assembly1_A  TM=6.318E-01  e=2.430E-01  Homo sapiens
  8glv-assembly1_Lf  TM=7.750E-01  e=9.207E-01  Chlamydomonas reinhardtii
  8gac-assembly1_A  TM=6.280E-01  e=6.138E-01  synthetic construct
  5bwk-assembly1_E  TM=6.301E-01  e=7.303E-01  Saccharomyces cerevisiae S288C

Sequence (84 aa):
MHRSAGRRAEAKGCYDEALNLYHSEAAAPTLDVANAVRPMAILKADLGERQEALALWQEARELYATVDIAEGVEEADRWIERLT

Solvent-accessible surface area (backbone atoms only — not comparable to full-atom values): 4523 Å² total; per-residue (Å²): 137,64,77,72,56,58,58,49,58,56,46,51,56,58,46,56,51,49,52,48,51,58,70,71,39,93,62,72,77,40,70,68,55,25,63,58,36,44,61,50,20,50,50,27,47,76,70,64,41,40,70,6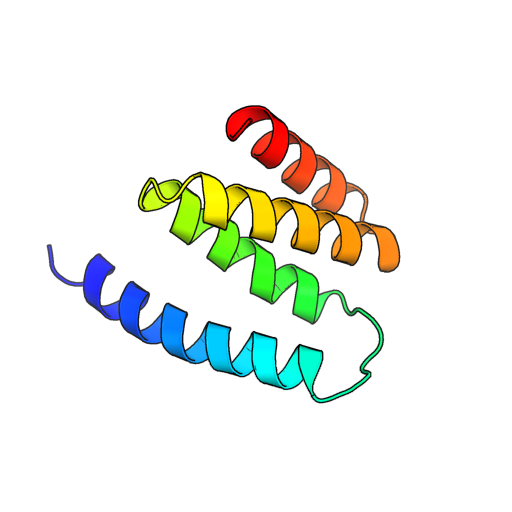3,13,37,53,31,25,54,51,24,22,54,31,19,54,72,62,70,35,64,71,49,27,56,50,23,50,56,51,38,66,74,55,107

Foldseek 3Di:
DPPVPVVLVVLVVVLVVLVCVPVVDPPQLDPVNLVSLVVVLVVCVVVVVLVSSLVSLVVSLVSCVSVVNVVSNVVSVVSNVVSD